Protein AF-A0A072TNP1-F1 (afdb_monomer)

Radius of gyration: 22.38 Å; Cα contacts (8 Å, |Δi|>4): 32; chains: 1; bounding box: 42×27×62 Å

Structure (mmCIF, N/CA/C/O backbone):
data_AF-A0A072TNP1-F1
#
_entry.id   AF-A0A072TNP1-F1
#
loop_
_atom_site.group_PDB
_atom_site.id
_atom_site.type_symbol
_atom_site.label_atom_id
_atom_site.label_alt_id
_atom_site.label_comp_id
_atom_site.label_asym_id
_atom_site.label_entity_id
_atom_site.la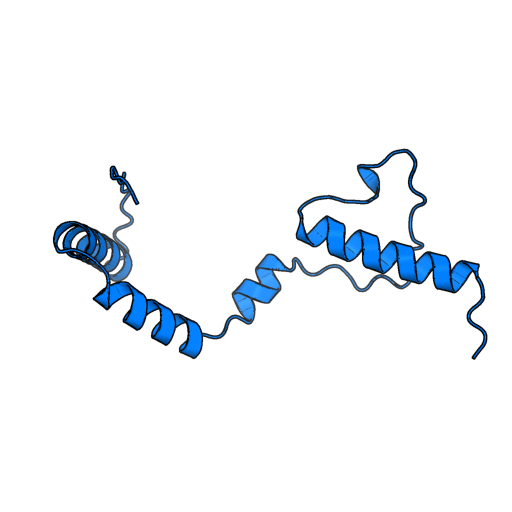bel_seq_id
_atom_site.pdbx_PDB_ins_code
_atom_site.Cartn_x
_atom_site.Cartn_y
_atom_site.Cartn_z
_atom_site.occupancy
_atom_site.B_iso_or_equiv
_atom_site.auth_seq_id
_atom_site.auth_comp_id
_atom_site.auth_asym_id
_atom_site.auth_atom_id
_atom_site.pdbx_PDB_model_num
ATOM 1 N N . LEU A 1 1 ? 7.046 -8.788 -40.266 1.00 48.38 1 LEU A N 1
ATOM 2 C CA . LEU A 1 1 ? 7.507 -7.570 -39.565 1.00 48.38 1 LEU A CA 1
ATOM 3 C C . LEU A 1 1 ? 8.938 -7.823 -39.106 1.00 48.38 1 LEU A C 1
ATOM 5 O O . LEU A 1 1 ? 9.125 -8.624 -38.203 1.00 48.38 1 LEU A O 1
ATOM 9 N N . ARG A 1 2 ? 9.943 -7.273 -39.801 1.00 58.31 2 ARG A N 1
ATOM 10 C CA . ARG A 1 2 ? 11.342 -7.298 -39.340 1.00 58.31 2 ARG A CA 1
ATOM 11 C C . ARG A 1 2 ? 11.539 -6.010 -38.551 1.00 58.31 2 ARG A C 1
ATOM 13 O O . ARG A 1 2 ? 11.591 -4.948 -39.158 1.00 58.31 2 ARG A O 1
ATOM 20 N N . ILE A 1 3 ? 11.532 -6.114 -37.230 1.00 61.94 3 ILE A N 1
ATOM 21 C CA . ILE A 1 3 ? 11.982 -5.025 -36.365 1.00 61.94 3 ILE A CA 1
ATOM 22 C C . ILE A 1 3 ? 13.494 -4.914 -36.601 1.00 61.94 3 ILE A C 1
ATOM 24 O O . ILE A 1 3 ? 14.169 -5.944 -36.661 1.00 61.94 3 ILE A O 1
ATOM 28 N N . VAL A 1 4 ? 14.002 -3.707 -36.847 1.00 76.75 4 VAL A N 1
ATOM 29 C CA . VAL A 1 4 ? 15.446 -3.480 -36.993 1.00 76.75 4 VAL A CA 1
ATOM 30 C C . VAL A 1 4 ? 16.088 -3.738 -35.629 1.00 76.75 4 VAL A C 1
ATOM 32 O O . VAL A 1 4 ? 15.496 -3.394 -34.609 1.00 76.75 4 VAL A O 1
ATOM 35 N N . ASP A 1 5 ? 17.266 -4.362 -35.578 1.00 79.25 5 ASP A N 1
ATOM 36 C CA . ASP A 1 5 ? 17.897 -4.757 -34.305 1.00 79.25 5 ASP A CA 1
ATOM 37 C C . ASP A 1 5 ? 18.034 -3.579 -33.317 1.00 79.25 5 ASP A C 1
ATOM 39 O O . ASP A 1 5 ? 17.911 -3.761 -32.104 1.00 79.25 5 ASP A O 1
ATOM 43 N N . ASP A 1 6 ? 18.207 -2.361 -33.835 1.00 80.12 6 ASP A N 1
ATOM 44 C CA . ASP A 1 6 ? 18.246 -1.127 -33.047 1.00 80.12 6 ASP A CA 1
ATOM 45 C C . ASP A 1 6 ? 16.891 -0.761 -32.421 1.00 80.12 6 ASP A C 1
ATOM 47 O O . ASP A 1 6 ? 16.848 -0.358 -31.257 1.00 80.12 6 ASP A O 1
ATOM 51 N N . ASP A 1 7 ? 15.781 -0.965 -33.134 1.00 81.00 7 ASP A N 1
ATOM 52 C CA . ASP A 1 7 ? 14.430 -0.740 -32.608 1.00 81.00 7 ASP A CA 1
ATOM 53 C C . ASP A 1 7 ? 14.101 -1.769 -31.519 1.00 81.00 7 ASP A C 1
ATOM 55 O O . ASP A 1 7 ? 13.552 -1.429 -30.472 1.00 81.00 7 ASP A O 1
ATOM 59 N N . LEU A 1 8 ? 14.497 -3.032 -31.726 1.00 84.38 8 LEU A N 1
ATOM 60 C CA . LEU A 1 8 ? 14.324 -4.090 -30.728 1.00 84.38 8 LEU A CA 1
ATOM 61 C C . LEU A 1 8 ? 15.132 -3.788 -29.461 1.00 84.38 8 LEU A C 1
ATOM 63 O O . LEU A 1 8 ? 14.632 -3.938 -28.345 1.00 84.38 8 LEU A O 1
ATOM 67 N N . LYS A 1 9 ? 16.375 -3.330 -29.628 1.00 85.69 9 LYS A N 1
ATOM 68 C CA . LYS A 1 9 ? 17.230 -2.899 -28.522 1.00 85.69 9 LYS A CA 1
ATOM 69 C C . LYS A 1 9 ? 16.628 -1.706 -27.784 1.00 85.69 9 LYS A C 1
ATOM 71 O O . LYS A 1 9 ? 16.669 -1.682 -26.556 1.00 85.69 9 LYS A O 1
ATOM 76 N N . ASN A 1 10 ? 16.058 -0.744 -28.506 1.00 85.50 10 ASN A N 1
ATOM 77 C CA . ASN A 1 10 ? 15.412 0.413 -27.900 1.00 85.50 10 ASN A CA 1
ATOM 78 C C . ASN A 1 10 ? 14.188 0.010 -27.066 1.00 85.50 10 ASN A C 1
ATOM 80 O O . ASN A 1 10 ? 14.089 0.406 -25.908 1.00 85.50 10 ASN A O 1
ATOM 84 N N . LEU A 1 11 ? 13.314 -0.843 -27.611 1.00 83.31 11 LEU A N 1
ATOM 85 C CA . LEU A 1 11 ? 12.153 -1.386 -26.893 1.00 83.31 11 LEU A CA 1
ATOM 86 C C . LEU A 1 11 ? 12.569 -2.156 -25.634 1.00 83.31 11 LEU A C 1
ATOM 88 O O . LEU A 1 11 ? 11.986 -1.971 -24.572 1.00 83.31 11 LEU A O 1
ATOM 92 N N . CYS A 1 12 ? 13.623 -2.969 -25.732 1.00 86.19 12 CYS A N 1
ATOM 93 C CA . CYS A 1 12 ? 14.168 -3.698 -24.590 1.00 86.19 12 CYS A CA 1
ATOM 94 C C . CYS A 1 12 ? 14.668 -2.752 -23.483 1.00 86.19 12 CYS A C 1
ATOM 96 O O . CYS A 1 12 ? 14.404 -2.980 -22.306 1.00 86.19 12 CYS A O 1
ATOM 98 N N . LEU A 1 13 ? 15.362 -1.668 -23.845 1.00 88.19 13 LEU A N 1
ATOM 99 C CA . LEU A 1 13 ? 15.844 -0.679 -22.876 1.00 88.19 13 LEU A CA 1
ATOM 100 C C . LEU A 1 13 ? 14.707 0.105 -22.214 1.00 88.19 13 LEU A C 1
ATOM 102 O O . LEU A 1 13 ? 14.816 0.420 -21.033 1.00 88.19 13 LEU A O 1
ATOM 106 N N . ILE A 1 14 ? 13.629 0.400 -22.944 1.00 85.69 14 ILE A N 1
ATOM 107 C CA . ILE A 1 14 ? 12.426 1.034 -22.385 1.00 85.69 14 ILE A CA 1
ATOM 108 C C . ILE A 1 14 ? 11.783 0.118 -21.338 1.00 85.69 14 ILE A C 1
ATOM 110 O O . ILE A 1 14 ? 11.508 0.566 -20.228 1.00 85.69 14 ILE A O 1
ATOM 114 N N . GLU A 1 15 ? 11.627 -1.169 -21.648 1.00 83.81 15 GLU A N 1
ATOM 115 C CA . GLU A 1 15 ? 11.063 -2.150 -20.713 1.00 83.81 15 GLU A CA 1
ATOM 116 C C . GLU A 1 15 ? 11.920 -2.288 -19.440 1.00 83.81 15 GLU A C 1
ATOM 118 O O . GLU A 1 15 ? 11.404 -2.311 -18.324 1.00 83.81 15 GLU A O 1
ATOM 123 N N . ILE A 1 16 ? 13.251 -2.311 -19.581 1.00 87.50 16 ILE A N 1
ATOM 124 C CA . ILE A 1 16 ? 14.163 -2.355 -18.427 1.00 87.50 16 ILE A CA 1
ATOM 125 C C . ILE A 1 16 ? 14.061 -1.070 -17.592 1.00 87.50 16 ILE A C 1
ATOM 127 O O . ILE A 1 16 ? 14.061 -1.140 -16.363 1.00 87.50 16 ILE A O 1
ATOM 131 N N . GLU A 1 17 ? 13.979 0.099 -18.231 1.00 86.00 17 GLU A N 1
ATOM 132 C CA . GLU A 1 17 ? 13.785 1.373 -17.532 1.00 86.00 17 GLU A CA 1
ATOM 133 C C . GLU A 1 17 ? 12.474 1.373 -16.736 1.00 86.00 17 GLU A C 1
ATOM 135 O O . GLU A 1 17 ? 12.478 1.790 -15.579 1.00 86.00 17 GLU A O 1
ATOM 140 N N . MET A 1 18 ? 11.386 0.839 -17.304 1.00 80.56 18 MET A N 1
ATOM 141 C CA . MET A 1 18 ? 10.107 0.681 -16.605 1.00 80.56 18 MET A CA 1
ATOM 142 C C . MET A 1 18 ? 10.263 -0.169 -15.341 1.00 80.56 18 MET A C 1
ATOM 144 O O . MET A 1 18 ? 9.917 0.285 -14.251 1.00 80.56 18 MET A O 1
ATOM 148 N N . MET A 1 19 ? 10.857 -1.360 -15.455 1.00 83.88 19 MET A N 1
ATOM 149 C CA . MET A 1 19 ? 11.080 -2.245 -14.304 1.00 83.88 19 MET A CA 1
ATOM 150 C C . MET A 1 19 ? 11.969 -1.606 -13.229 1.00 83.88 19 MET A C 1
ATOM 152 O O . MET A 1 19 ? 11.758 -1.805 -12.032 1.00 83.88 19 MET A O 1
ATOM 156 N N . LEU A 1 20 ? 12.986 -0.838 -13.625 1.00 85.94 20 LEU A N 1
ATOM 157 C CA . LEU A 1 20 ? 13.864 -0.158 -12.673 1.00 85.94 20 LEU A CA 1
ATOM 158 C C . LEU A 1 20 ? 13.132 0.951 -11.921 1.00 85.94 20 LEU A C 1
ATOM 160 O O . LEU A 1 20 ? 13.293 1.055 -10.703 1.00 85.94 20 LEU A O 1
ATOM 164 N N . GLN A 1 21 ? 12.306 1.732 -12.613 1.00 80.00 21 GLN A N 1
ATOM 165 C CA . GLN A 1 21 ? 11.542 2.813 -11.996 1.00 80.00 21 GLN A CA 1
ATOM 166 C C . GLN A 1 21 ? 10.485 2.298 -11.022 1.00 80.00 21 GLN A C 1
ATOM 168 O O . GLN A 1 21 ? 10.285 2.917 -9.977 1.00 80.00 21 GLN A O 1
ATOM 173 N N . GLU A 1 22 ? 9.888 1.130 -11.284 1.00 76.00 22 GLU A N 1
ATOM 174 C CA . GLU A 1 22 ? 9.037 0.431 -10.305 1.00 76.00 22 GLU A CA 1
ATOM 175 C C . GLU A 1 22 ? 9.771 0.139 -8.989 1.00 76.00 22 GLU A C 1
ATOM 177 O O . GLU A 1 22 ? 9.157 0.077 -7.928 1.00 76.00 22 GLU A O 1
ATOM 182 N N . ASN A 1 23 ? 11.095 0.012 -9.045 1.00 81.31 23 ASN A N 1
ATOM 183 C CA . ASN A 1 23 ? 11.960 -0.222 -7.894 1.00 81.31 23 ASN A CA 1
ATOM 184 C C . ASN A 1 23 ? 12.675 1.058 -7.416 1.00 81.31 23 ASN A C 1
ATOM 186 O O . ASN A 1 23 ? 13.647 0.979 -6.663 1.00 81.31 23 ASN A O 1
ATOM 190 N N . GLY A 1 24 ? 12.232 2.241 -7.860 1.00 79.75 24 GLY A N 1
ATOM 191 C CA . GLY A 1 24 ? 12.815 3.531 -7.475 1.00 79.75 24 GLY A CA 1
ATOM 192 C C . GLY A 1 24 ? 14.217 3.784 -8.037 1.00 79.75 24 GLY A C 1
ATOM 193 O O . GLY A 1 24 ? 14.970 4.581 -7.478 1.00 79.75 24 GLY A O 1
ATOM 194 N N . ARG A 1 25 ? 14.591 3.092 -9.115 1.00 85.25 25 ARG A N 1
ATOM 195 C CA . ARG A 1 25 ? 15.888 3.216 -9.791 1.00 85.25 25 ARG A CA 1
ATOM 196 C C . ARG A 1 25 ? 15.709 3.625 -11.247 1.00 85.25 25 ARG A C 1
ATOM 198 O O . ARG A 1 25 ? 14.611 3.601 -11.782 1.00 85.25 25 ARG A O 1
ATOM 205 N N . SER A 1 26 ? 16.801 3.971 -11.912 1.00 85.44 26 SER A N 1
ATOM 206 C CA . SER A 1 26 ? 16.807 4.244 -13.353 1.00 85.44 26 SER A CA 1
ATOM 207 C C . SER A 1 26 ? 18.045 3.639 -14.010 1.00 85.44 26 SER A C 1
ATOM 209 O O . SER A 1 26 ? 19.071 3.430 -13.357 1.00 85.44 26 SER A O 1
ATOM 211 N N . LEU A 1 27 ? 18.007 3.398 -15.323 1.00 86.62 27 LEU A N 1
ATOM 212 C CA . LEU A 1 27 ? 19.195 3.069 -16.116 1.00 86.62 27 LEU A CA 1
ATOM 213 C C . LEU A 1 27 ? 20.284 4.138 -15.976 1.00 86.62 27 LEU A C 1
ATOM 215 O O . LEU A 1 27 ? 21.464 3.823 -16.132 1.00 86.62 27 LEU A O 1
ATOM 219 N N . THR A 1 28 ? 19.935 5.382 -15.621 1.00 84.81 28 THR A N 1
ATOM 220 C CA . THR A 1 28 ? 20.928 6.427 -15.326 1.00 84.81 28 THR A CA 1
ATOM 221 C C . THR A 1 28 ? 21.828 6.095 -14.140 1.00 84.81 28 THR A C 1
ATOM 223 O O . THR A 1 28 ? 22.954 6.592 -14.086 1.00 84.81 28 THR A O 1
ATOM 226 N N . ASP A 1 29 ? 21.379 5.232 -13.227 1.00 86.62 29 ASP A N 1
ATOM 227 C CA . ASP A 1 29 ? 22.162 4.790 -12.070 1.00 86.62 29 ASP A CA 1
ATOM 228 C C . ASP A 1 29 ? 23.270 3.799 -12.461 1.00 86.62 29 ASP A C 1
ATOM 230 O O . ASP A 1 29 ? 24.169 3.511 -11.668 1.00 86.62 29 ASP A O 1
ATOM 234 N N . PHE A 1 30 ? 23.232 3.270 -13.687 1.00 87.62 30 PHE A N 1
ATOM 235 C CA . PHE A 1 30 ? 24.174 2.281 -14.193 1.00 87.62 30 PHE A CA 1
ATOM 236 C C . PHE A 1 30 ? 25.025 2.886 -15.312 1.00 87.62 30 PHE A C 1
ATOM 238 O O . PHE A 1 30 ? 24.652 2.887 -16.481 1.00 87.62 30 PHE A O 1
ATOM 245 N N . LYS A 1 31 ? 26.226 3.368 -14.966 1.00 83.94 31 LYS A N 1
ATOM 246 C CA . LYS A 1 31 ? 27.124 4.089 -15.895 1.00 83.94 31 LYS A CA 1
ATOM 247 C C . LYS A 1 31 ? 27.480 3.328 -17.184 1.00 83.94 31 LYS A C 1
ATOM 249 O O . LYS A 1 31 ? 27.848 3.963 -18.166 1.00 83.94 31 LYS A O 1
ATOM 254 N N . SER A 1 32 ? 27.420 1.997 -17.175 1.00 85.25 32 SER A N 1
ATOM 255 C CA . SER A 1 32 ? 27.746 1.135 -18.319 1.00 85.25 32 SER A CA 1
ATOM 256 C C . SER A 1 32 ? 26.561 0.841 -19.245 1.00 85.25 32 SER A C 1
ATOM 258 O O . SER A 1 32 ? 26.760 0.209 -20.280 1.00 85.25 32 SER A O 1
ATOM 260 N N . MET A 1 33 ? 25.340 1.243 -18.880 1.00 84.50 33 MET A N 1
ATOM 261 C CA . MET A 1 33 ? 24.137 0.907 -19.639 1.00 84.50 33 MET A CA 1
ATOM 262 C C . MET A 1 33 ? 23.828 1.969 -20.707 1.00 84.50 33 MET A C 1
ATOM 264 O O . MET A 1 33 ? 23.889 3.169 -20.421 1.00 84.50 33 MET A O 1
ATOM 268 N N . PRO A 1 34 ? 23.486 1.560 -21.943 1.00 82.25 34 PRO A N 1
ATOM 269 C CA . PRO A 1 34 ? 23.019 2.483 -22.969 1.00 82.25 34 PRO A CA 1
ATOM 270 C C . PRO A 1 34 ? 21.637 3.038 -22.603 1.00 82.25 34 PRO A C 1
ATOM 272 O O . PRO A 1 34 ? 20.821 2.349 -21.995 1.00 82.25 34 PRO A O 1
ATOM 275 N N . ARG A 1 35 ? 21.373 4.291 -22.984 1.00 79.56 35 ARG A N 1
ATOM 276 C CA . ARG A 1 35 ? 20.090 4.951 -22.717 1.00 79.56 35 ARG A CA 1
ATOM 277 C C . ARG A 1 35 ? 19.092 4.673 -23.844 1.00 79.56 35 ARG A C 1
ATOM 279 O O . ARG A 1 35 ? 19.505 4.716 -25.006 1.00 79.56 35 ARG A O 1
ATOM 286 N N . PRO A 1 36 ? 17.811 4.431 -23.528 1.00 76.81 36 PRO A N 1
ATOM 287 C CA . PRO A 1 36 ? 16.770 4.354 -24.542 1.00 76.81 36 PRO A CA 1
ATOM 288 C C . PRO A 1 36 ? 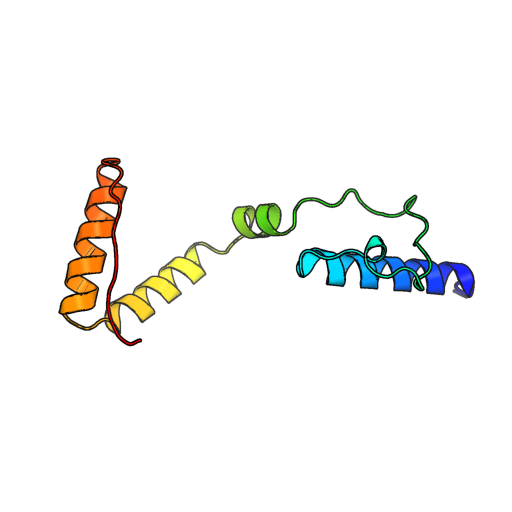16.544 5.722 -25.199 1.00 76.81 36 PRO A C 1
ATOM 290 O O . PRO A 1 36 ? 16.691 6.771 -24.565 1.00 76.81 36 PRO A O 1
ATOM 293 N N . ASN A 1 37 ? 16.159 5.712 -26.472 1.00 75.62 37 ASN A N 1
ATOM 294 C CA . ASN A 1 37 ? 15.576 6.862 -27.145 1.00 75.62 37 ASN A CA 1
ATOM 295 C C . ASN A 1 37 ? 14.156 7.070 -26.602 1.00 75.62 37 ASN A C 1
ATOM 297 O O . ASN A 1 37 ? 13.269 6.244 -26.813 1.00 75.62 37 ASN A O 1
ATOM 301 N N . THR A 1 38 ? 13.957 8.175 -25.887 1.00 65.56 38 THR A N 1
ATOM 302 C CA . THR A 1 38 ? 12.730 8.466 -25.140 1.00 65.56 38 THR A CA 1
ATOM 303 C C . THR A 1 38 ? 11.615 9.079 -25.983 1.00 65.56 38 THR A C 1
ATOM 305 O O . THR A 1 38 ? 10.592 9.458 -25.425 1.00 65.56 38 THR A O 1
ATOM 308 N N . ALA A 1 39 ? 11.790 9.208 -27.302 1.00 64.69 39 ALA A N 1
ATOM 309 C CA . ALA A 1 39 ? 10.764 9.759 -28.192 1.00 64.69 39 ALA A CA 1
ATOM 310 C C . ALA A 1 39 ? 9.453 8.947 -28.165 1.00 64.69 39 ALA A C 1
ATOM 312 O O . ALA A 1 39 ? 8.381 9.532 -28.291 1.00 64.69 39 ALA A O 1
ATOM 313 N N . ASP A 1 40 ? 9.551 7.636 -27.922 1.00 57.69 40 ASP A N 1
ATOM 314 C CA . ASP A 1 40 ? 8.411 6.715 -27.807 1.00 57.69 40 ASP A CA 1
ATOM 315 C C . ASP A 1 40 ? 8.020 6.413 -26.349 1.00 57.69 40 ASP A C 1
ATOM 317 O O . ASP A 1 40 ? 7.111 5.623 -26.095 1.00 57.69 40 ASP A O 1
ATOM 321 N N . MET A 1 41 ? 8.697 7.020 -25.366 1.00 60.53 41 MET A N 1
ATOM 322 C CA . MET A 1 41 ? 8.346 6.837 -23.958 1.00 60.53 41 MET A CA 1
ATOM 323 C C . MET A 1 41 ? 7.088 7.635 -23.647 1.00 60.53 41 MET A C 1
ATOM 325 O O . MET A 1 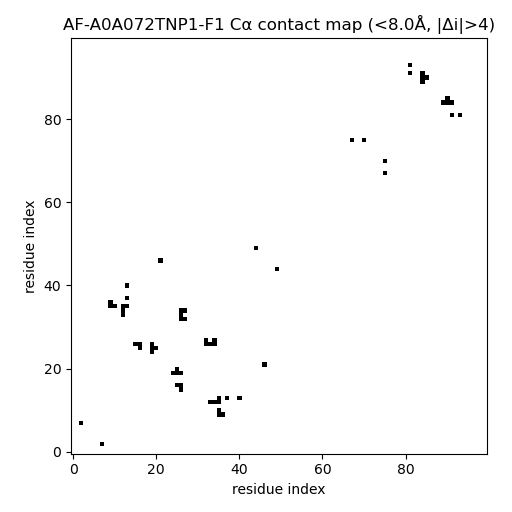41 ? 7.120 8.863 -23.548 1.00 60.53 41 MET A O 1
ATOM 329 N N . SER A 1 42 ? 5.973 6.930 -23.456 1.00 58.53 42 SER A N 1
ATOM 330 C CA . SER A 1 42 ? 4.788 7.506 -22.830 1.00 58.53 42 SER A CA 1
ATOM 331 C C . SER A 1 42 ? 5.210 8.150 -21.512 1.00 58.53 42 SER A C 1
ATOM 333 O O . SER A 1 42 ? 5.843 7.491 -20.688 1.00 58.53 42 SER A O 1
ATOM 335 N N . THR A 1 43 ? 4.891 9.432 -21.330 1.00 57.28 43 THR A N 1
ATOM 336 C CA . THR A 1 43 ? 5.163 10.190 -20.104 1.00 57.28 43 THR A CA 1
ATOM 337 C C . THR A 1 43 ? 4.844 9.342 -18.880 1.00 57.28 43 THR A C 1
ATOM 339 O O . THR A 1 43 ? 3.683 8.998 -18.650 1.00 57.28 43 THR A O 1
ATOM 342 N N . PHE A 1 44 ? 5.887 8.987 -18.129 1.00 59.31 44 PHE A N 1
ATOM 343 C CA . PHE A 1 44 ? 5.784 8.179 -16.926 1.00 59.31 44 PHE A CA 1
ATOM 344 C C . PHE A 1 44 ? 4.836 8.850 -1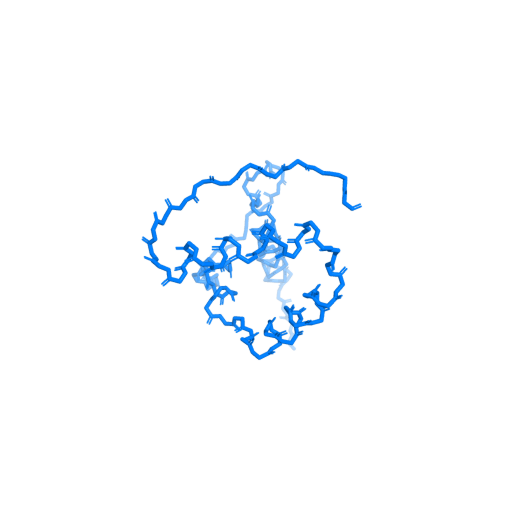5.940 1.00 59.31 44 PHE A C 1
ATOM 346 O O . PHE A 1 44 ? 5.158 9.866 -15.325 1.00 59.31 44 PHE A O 1
ATOM 353 N N . THR A 1 45 ? 3.638 8.290 -15.810 1.00 61.78 45 THR A N 1
ATOM 354 C CA . THR A 1 45 ? 2.759 8.619 -14.693 1.00 61.78 45 THR A CA 1
ATOM 355 C C . THR A 1 45 ? 3.306 7.851 -13.501 1.00 61.78 45 THR A C 1
ATOM 357 O O . THR A 1 45 ? 3.603 6.667 -13.635 1.00 61.78 45 THR A O 1
ATOM 360 N N . ASN A 1 46 ? 3.501 8.519 -12.363 1.00 71.00 46 ASN A N 1
ATOM 361 C CA . ASN A 1 46 ? 3.979 7.873 -11.143 1.00 71.00 46 ASN A CA 1
ATOM 362 C C . ASN A 1 46 ? 3.096 6.649 -10.858 1.00 71.00 46 ASN A C 1
ATOM 364 O O . ASN A 1 46 ? 1.928 6.810 -10.508 1.00 71.00 46 ASN A O 1
ATOM 368 N N . LYS A 1 47 ? 3.644 5.444 -11.050 1.00 70.88 47 LYS A N 1
ATOM 369 C CA . LYS A 1 47 ? 2.880 4.201 -10.949 1.00 70.88 47 LYS A CA 1
ATOM 370 C C . LYS A 1 47 ? 2.264 4.041 -9.564 1.00 70.88 47 LYS A C 1
ATOM 372 O O . LYS A 1 4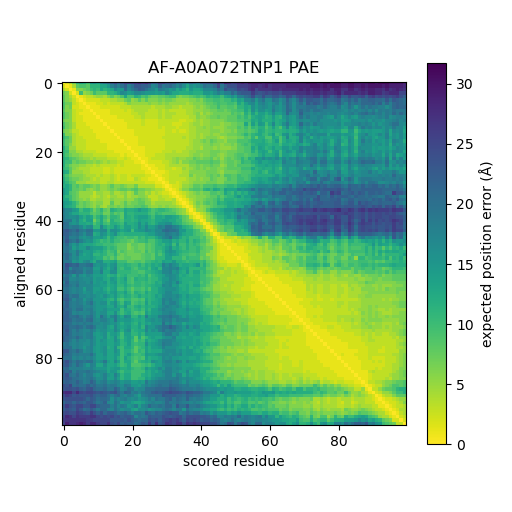7 ? 1.124 3.625 -9.484 1.00 70.88 47 LYS A O 1
ATOM 377 N N . LEU A 1 48 ? 2.939 4.498 -8.505 1.00 73.31 48 LEU A N 1
ATOM 378 C CA . LEU A 1 48 ? 2.365 4.508 -7.156 1.00 73.31 48 LEU A CA 1
ATOM 379 C C . LEU A 1 48 ? 1.077 5.334 -7.106 1.00 73.31 48 LEU A C 1
ATOM 381 O O . LEU A 1 48 ? 0.107 4.901 -6.509 1.00 73.31 48 LEU A O 1
ATOM 385 N N . ILE A 1 49 ? 1.035 6.488 -7.779 1.00 77.75 49 ILE A N 1
ATOM 386 C CA . ILE A 1 49 ? -0.187 7.302 -7.875 1.00 77.75 49 ILE A CA 1
ATOM 387 C C . ILE A 1 49 ? -1.247 6.584 -8.718 1.00 77.75 49 ILE A C 1
ATOM 389 O O . ILE A 1 49 ? -2.420 6.620 -8.374 1.00 77.75 49 ILE A O 1
ATOM 393 N N . VAL A 1 50 ? -0.863 5.931 -9.817 1.00 78.69 50 VAL A N 1
ATOM 394 C CA . VAL A 1 50 ? -1.805 5.168 -10.656 1.00 78.69 50 VAL A CA 1
ATOM 395 C C . VAL A 1 50 ? -2.407 3.997 -9.883 1.00 78.69 50 VAL A C 1
ATOM 397 O O . VAL A 1 50 ? -3.614 3.788 -9.959 1.00 78.69 50 VAL A O 1
ATOM 400 N N . ASP A 1 51 ? -1.589 3.268 -9.134 1.00 79.19 51 ASP A N 1
ATOM 401 C CA . ASP A 1 51 ? -1.998 2.131 -8.319 1.00 79.19 51 ASP A CA 1
ATOM 402 C C . ASP A 1 51 ? -2.880 2.607 -7.149 1.00 79.19 51 ASP A C 1
ATOM 404 O O . ASP A 1 51 ? -3.959 2.059 -6.935 1.00 79.19 51 ASP A O 1
ATOM 408 N N . GLU A 1 52 ? -2.512 3.703 -6.474 1.00 81.19 52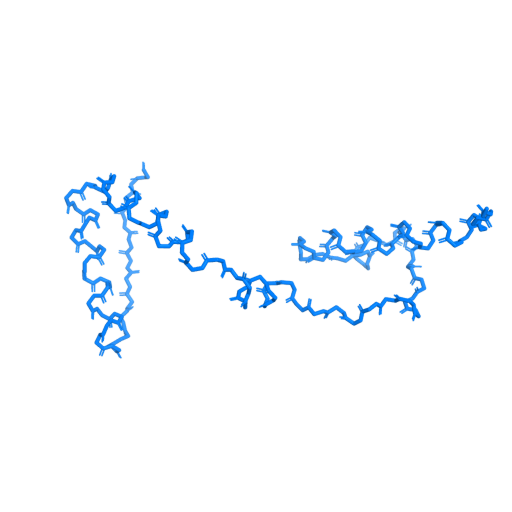 GLU A N 1
ATOM 409 C CA . GLU A 1 52 ? -3.320 4.355 -5.426 1.00 81.19 52 GLU A CA 1
ATOM 410 C C . GLU A 1 52 ? -4.668 4.880 -5.961 1.00 81.19 52 GLU A C 1
ATOM 412 O O . GLU A 1 52 ? -5.664 4.926 -5.243 1.00 81.19 52 GLU A O 1
ATOM 417 N N . LEU A 1 53 ? -4.740 5.283 -7.232 1.00 82.69 53 LEU A N 1
ATOM 418 C CA . LEU A 1 53 ? -5.992 5.730 -7.851 1.00 82.69 53 LEU A CA 1
ATOM 419 C C . LEU A 1 53 ? -6.857 4.570 -8.360 1.00 82.69 53 LEU A C 1
ATOM 421 O O . LEU A 1 53 ? -8.072 4.735 -8.471 1.00 82.69 53 LEU A O 1
ATOM 425 N N . ASN A 1 54 ? -6.255 3.419 -8.675 1.00 85.81 54 ASN A N 1
ATOM 426 C CA . ASN A 1 54 ? -6.932 2.284 -9.309 1.00 85.81 54 ASN A CA 1
ATOM 427 C C . ASN A 1 54 ? -7.062 1.041 -8.417 1.00 85.81 54 ASN A C 1
ATOM 429 O O . ASN A 1 54 ? -7.496 -0.002 -8.911 1.00 85.81 54 ASN A O 1
ATOM 433 N N . TYR A 1 55 ? -6.703 1.101 -7.131 1.00 86.38 55 TYR A N 1
ATOM 434 C CA . TYR A 1 55 ? -6.843 -0.070 -6.265 1.00 86.38 55 TYR A CA 1
ATOM 435 C C . TYR A 1 55 ? -8.311 -0.487 -6.108 1.00 86.38 55 TYR A C 1
ATOM 437 O O . TYR A 1 55 ? -9.242 0.327 -6.078 1.00 86.38 55 TYR A O 1
ATOM 445 N N . ASN A 1 56 ? -8.516 -1.795 -5.978 1.00 90.62 56 ASN A N 1
ATOM 446 C CA . ASN A 1 56 ? -9.836 -2.369 -5.791 1.00 90.62 56 ASN A CA 1
ATOM 447 C C . ASN A 1 56 ? -10.278 -2.230 -4.328 1.00 90.62 56 ASN A C 1
ATOM 449 O O . ASN A 1 56 ? -9.791 -2.935 -3.443 1.00 90.62 56 ASN A O 1
ATOM 453 N N . LYS A 1 57 ? -11.226 -1.324 -4.081 1.00 91.25 57 LYS A N 1
ATOM 454 C CA . LYS A 1 57 ? -11.780 -1.069 -2.745 1.00 91.25 57 LYS A CA 1
ATOM 455 C C . LYS A 1 57 ? -12.510 -2.278 -2.162 1.00 91.25 57 LYS A C 1
ATOM 457 O O . LYS A 1 57 ? -12.367 -2.527 -0.971 1.00 91.25 57 LYS A O 1
ATOM 462 N N . ASP A 1 58 ? -13.220 -3.044 -2.988 1.00 93.62 58 ASP A N 1
ATOM 463 C CA . ASP A 1 58 ? -13.991 -4.208 -2.533 1.00 93.62 58 ASP A CA 1
ATOM 464 C C . ASP A 1 58 ? -13.057 -5.342 -2.081 1.00 93.62 58 ASP A C 1
ATOM 466 O O . ASP A 1 58 ? -13.276 -6.003 -1.065 1.00 93.62 58 ASP A O 1
ATOM 470 N N . GLU A 1 59 ? -11.971 -5.556 -2.828 1.00 93.25 59 GLU A N 1
ATOM 471 C CA . GLU A 1 59 ? -10.935 -6.526 -2.466 1.00 93.25 59 GLU A CA 1
ATOM 472 C C . GLU A 1 59 ? -10.186 -6.103 -1.199 1.00 93.25 59 GLU A C 1
ATOM 474 O O . GLU A 1 59 ? -9.924 -6.933 -0.321 1.00 93.25 59 GLU A O 1
ATOM 479 N N . LEU A 1 60 ? -9.890 -4.807 -1.070 1.00 90.69 60 LEU A N 1
ATOM 480 C CA . LEU A 1 60 ? -9.253 -4.259 0.120 1.00 90.69 60 LEU A CA 1
ATOM 481 C C . LEU A 1 60 ? -10.147 -4.409 1.358 1.00 90.69 60 LEU A C 1
ATOM 483 O O . LEU A 1 60 ? -9.665 -4.846 2.401 1.00 90.69 60 LEU A O 1
ATOM 487 N N . GLU A 1 61 ? -11.443 -4.109 1.243 1.00 92.62 61 GLU A N 1
ATOM 488 C CA . GLU A 1 61 ? -12.412 -4.270 2.332 1.00 92.62 61 GLU A CA 1
ATOM 489 C C . GLU A 1 61 ? -12.506 -5.730 2.784 1.00 92.62 61 GLU A C 1
ATOM 491 O O . GLU A 1 61 ? -12.463 -6.015 3.984 1.00 92.62 61 GLU A O 1
ATOM 496 N N . LYS A 1 62 ? -12.556 -6.669 1.833 1.00 94.12 62 LYS A N 1
ATOM 497 C CA . LYS A 1 62 ? -12.567 -8.101 2.140 1.00 94.12 62 LYS A CA 1
ATOM 498 C C . LYS A 1 62 ? -11.300 -8.531 2.879 1.00 94.12 62 LYS A C 1
ATOM 500 O O . LYS A 1 62 ? -11.386 -9.175 3.921 1.00 94.12 62 LYS A O 1
ATOM 505 N N . THR A 1 63 ? -10.136 -8.140 2.367 1.00 93.19 63 THR A N 1
ATOM 506 C CA . THR A 1 63 ? -8.847 -8.478 2.986 1.00 93.19 63 THR A CA 1
ATOM 507 C C . THR A 1 63 ? -8.747 -7.884 4.393 1.00 93.19 63 THR A C 1
ATOM 509 O O . THR A 1 63 ? -8.293 -8.546 5.325 1.00 93.19 63 THR A O 1
ATOM 512 N N . HIS A 1 64 ? -9.221 -6.652 4.578 1.00 91.62 64 HIS A N 1
ATOM 513 C CA . HIS A 1 64 ? -9.291 -6.001 5.881 1.00 91.62 64 HIS A CA 1
ATOM 514 C C . HIS A 1 64 ? -10.210 -6.754 6.855 1.00 91.62 64 HIS A C 1
ATOM 516 O O . HIS A 1 64 ? -9.819 -6.991 7.997 1.00 91.62 64 HIS A O 1
ATOM 522 N N . ALA A 1 65 ? -11.395 -7.186 6.416 1.00 93.00 65 ALA A N 1
ATOM 523 C CA . ALA A 1 65 ? -12.303 -7.979 7.242 1.00 93.00 65 ALA A CA 1
ATOM 524 C C . ALA A 1 65 ? -11.673 -9.315 7.675 1.00 93.00 65 ALA A C 1
ATOM 526 O O . ALA A 1 65 ? -11.757 -9.674 8.852 1.00 93.00 65 ALA A O 1
ATOM 527 N N . ASP A 1 66 ? -10.993 -10.010 6.759 1.00 94.75 66 ASP A N 1
ATOM 528 C CA . ASP A 1 66 ? -10.296 -11.26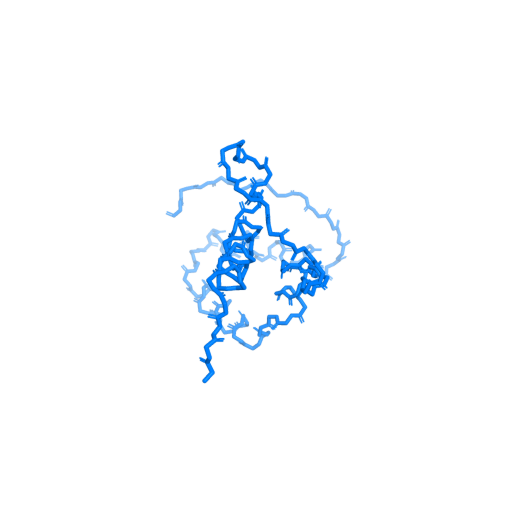5 7.052 1.00 94.75 66 ASP A CA 1
ATOM 529 C C . ASP A 1 66 ? -9.173 -11.051 8.085 1.00 94.75 66 ASP A C 1
ATOM 531 O O . ASP A 1 66 ? -9.092 -11.774 9.081 1.00 94.75 66 ASP A O 1
ATOM 535 N N . MET A 1 67 ? -8.348 -10.012 7.908 1.00 92.12 67 MET A N 1
ATOM 536 C CA . MET A 1 67 ? -7.266 -9.669 8.841 1.00 92.12 67 MET A CA 1
ATOM 537 C C . MET A 1 67 ? -7.784 -9.231 10.215 1.00 92.12 67 MET A C 1
ATOM 539 O O . MET A 1 67 ? -7.208 -9.603 11.237 1.00 92.12 67 MET A O 1
ATOM 543 N N . LEU A 1 68 ? -8.895 -8.491 10.271 1.00 91.62 68 LEU A N 1
ATOM 544 C CA . LEU A 1 68 ? -9.501 -8.054 11.530 1.00 91.62 68 LEU A CA 1
ATOM 545 C C . LEU A 1 68 ? -9.888 -9.223 12.433 1.00 91.62 68 LEU A C 1
ATOM 547 O O . LEU A 1 68 ? -9.766 -9.130 13.657 1.00 91.62 68 LEU A O 1
ATOM 551 N N . VAL A 1 69 ? -10.377 -10.320 11.854 1.00 92.44 69 VAL A N 1
ATOM 552 C CA . VAL A 1 69 ? -10.755 -11.522 12.611 1.00 92.44 69 VAL A CA 1
ATOM 553 C C . VAL A 1 69 ? -9.527 -12.228 13.194 1.00 92.44 69 VAL A C 1
ATOM 555 O O . VAL A 1 69 ? -9.645 -12.874 14.231 1.00 92.44 69 VAL A O 1
ATOM 558 N N . MET A 1 70 ? -8.351 -12.068 12.583 1.00 92.50 70 MET A N 1
ATOM 559 C CA . MET A 1 70 ? -7.100 -12.681 13.046 1.00 92.50 70 MET A CA 1
ATOM 560 C C . MET A 1 70 ? -6.421 -11.919 14.193 1.00 92.50 70 MET A C 1
ATOM 562 O O . MET A 1 70 ? -5.496 -12.452 14.804 1.00 92.50 70 MET A O 1
ATOM 566 N N . LEU A 1 71 ? -6.855 -10.691 14.498 1.00 90.94 71 LEU A N 1
ATOM 567 C CA . LEU A 1 71 ? -6.257 -9.886 15.564 1.00 90.94 71 LEU A CA 1
ATOM 568 C C . LEU A 1 71 ? -6.531 -10.480 16.947 1.00 90.94 71 LEU A C 1
ATOM 570 O O . LEU A 1 71 ? -7.666 -10.837 17.270 1.00 90.94 71 LEU A O 1
ATOM 574 N N . ASN A 1 72 ? -5.502 -10.484 17.795 1.00 91.38 72 ASN A N 1
ATOM 575 C CA . ASN A 1 72 ? -5.681 -10.736 19.222 1.00 91.38 72 ASN A CA 1
ATOM 576 C C . ASN A 1 72 ? -6.335 -9.529 19.927 1.00 91.38 72 ASN A C 1
ATOM 578 O O . ASN A 1 72 ? -6.460 -8.441 19.357 1.00 91.38 72 ASN A O 1
ATOM 582 N N . ASP A 1 73 ? -6.754 -9.716 21.179 1.00 90.31 73 ASP A N 1
ATOM 583 C CA . ASP A 1 73 ? -7.502 -8.698 21.927 1.00 90.31 73 ASP A CA 1
ATOM 584 C C . ASP A 1 73 ? -6.728 -7.376 22.091 1.00 90.31 73 ASP A C 1
ATOM 586 O O . ASP A 1 73 ? -7.315 -6.294 21.990 1.00 90.31 73 ASP A O 1
ATOM 590 N N . GLU A 1 74 ? -5.406 -7.437 22.286 1.00 89.88 74 GLU A N 1
ATOM 591 C CA . GLU A 1 74 ? -4.557 -6.248 22.422 1.00 89.88 74 GLU A CA 1
ATOM 592 C C . GLU A 1 74 ? -4.455 -5.478 21.100 1.00 89.88 74 GLU A C 1
ATOM 594 O O . GLU A 1 74 ? -4.687 -4.266 21.060 1.00 89.88 74 GLU A O 1
ATOM 599 N N . GLN A 1 75 ? -4.180 -6.181 20.000 1.00 89.69 75 GLN A N 1
ATOM 600 C CA . GLN A 1 75 ? -4.107 -5.598 18.661 1.00 89.69 75 GLN A CA 1
ATOM 601 C C . GLN A 1 75 ? -5.455 -5.005 18.237 1.00 89.69 75 GLN A C 1
ATOM 603 O O . GLN A 1 75 ? -5.497 -3.900 17.698 1.00 89.69 75 GLN A O 1
ATOM 608 N N . ARG A 1 76 ? -6.567 -5.691 18.529 1.00 91.94 76 ARG A N 1
ATOM 609 C CA . ARG A 1 76 ? -7.926 -5.210 18.246 1.00 91.94 76 ARG A CA 1
ATOM 610 C C . ARG A 1 76 ? -8.258 -3.942 19.034 1.00 91.94 76 ARG A C 1
ATOM 612 O O . ARG A 1 76 ? -8.865 -3.025 18.481 1.00 91.94 76 ARG A O 1
ATOM 619 N N . CYS A 1 77 ? -7.836 -3.861 20.296 1.00 90.62 77 CYS A N 1
ATOM 620 C CA . CYS A 1 77 ? -7.996 -2.663 21.121 1.00 90.62 77 CYS A CA 1
ATOM 621 C C . CYS A 1 77 ? -7.234 -1.462 20.537 1.00 90.62 77 CYS A C 1
ATOM 623 O O . CYS A 1 77 ? -7.798 -0.374 20.401 1.00 90.62 77 CYS A O 1
ATOM 625 N N . VAL A 1 78 ? -5.970 -1.655 20.145 1.00 90.50 78 VAL A N 1
ATOM 626 C CA . VAL A 1 78 ? -5.152 -0.598 19.526 1.00 90.50 78 VAL A CA 1
ATOM 627 C C . VAL A 1 78 ? -5.730 -0.176 18.175 1.00 90.50 78 VAL A C 1
ATOM 629 O O . VAL A 1 78 ? -5.889 1.018 17.931 1.00 90.50 78 VAL A O 1
ATOM 632 N N . HIS A 1 79 ? -6.115 -1.139 17.336 1.00 91.12 79 HIS A N 1
ATOM 633 C CA . HIS A 1 79 ? -6.768 -0.882 16.055 1.00 91.12 79 HIS A CA 1
ATOM 634 C C . HIS A 1 79 ? -8.020 -0.008 16.220 1.00 91.12 79 HIS A C 1
ATOM 636 O O . HIS A 1 79 ? -8.171 0.989 15.519 1.00 91.12 79 HIS A O 1
ATOM 642 N N . GLY A 1 80 ? -8.897 -0.331 17.179 1.00 91.88 80 GLY A N 1
ATOM 643 C CA . GLY A 1 80 ? -10.109 0.451 17.445 1.00 91.88 80 GLY A CA 1
ATOM 644 C C . GLY A 1 80 ? -9.820 1.920 17.770 1.00 91.88 80 GLY A C 1
ATOM 645 O O . GLY A 1 80 ? -10.451 2.803 17.197 1.00 91.88 80 GLY A O 1
ATOM 646 N N . LYS A 1 81 ? -8.816 2.187 18.615 1.00 91.00 81 LYS A N 1
ATOM 647 C CA . LYS A 1 81 ? -8.404 3.559 18.965 1.00 91.00 81 LYS A CA 1
ATOM 648 C C . LYS A 1 81 ? -7.878 4.345 17.765 1.00 91.00 81 LYS A C 1
ATOM 650 O O . LYS A 1 81 ? -8.162 5.532 17.634 1.00 91.00 81 LYS A O 1
ATOM 655 N N . ILE A 1 82 ? -7.110 3.692 16.893 1.00 91.31 82 ILE A N 1
ATOM 656 C CA . ILE A 1 82 ? -6.600 4.316 15.667 1.00 91.31 82 ILE A CA 1
ATOM 657 C C . ILE A 1 82 ? -7.770 4.663 14.744 1.00 91.31 82 ILE A C 1
ATOM 659 O O . ILE A 1 82 ? -7.865 5.797 14.283 1.00 91.31 82 ILE A O 1
ATOM 663 N N . MET A 1 83 ? -8.695 3.724 14.529 1.00 92.31 83 MET A N 1
ATOM 664 C CA . MET A 1 83 ? -9.864 3.955 13.678 1.00 92.31 83 MET A CA 1
ATOM 665 C C . MET A 1 83 ? -10.773 5.065 14.208 1.00 92.31 83 MET A C 1
ATOM 667 O O . MET A 1 83 ? -11.289 5.851 13.420 1.00 92.31 83 MET A O 1
ATOM 671 N N . GLU A 1 84 ? -10.944 5.169 15.527 1.00 93.81 84 GLU A N 1
ATOM 672 C CA . GLU A 1 84 ? -11.697 6.259 16.156 1.00 93.81 84 GLU A CA 1
ATOM 673 C C . GLU A 1 84 ? -11.030 7.623 15.935 1.00 93.81 84 GLU A C 1
ATOM 675 O O . GLU A 1 84 ? -11.711 8.588 15.586 1.00 93.81 84 GLU A O 1
ATOM 680 N N . SER A 1 85 ? -9.702 7.701 16.065 1.00 93.38 85 SER A N 1
ATOM 681 C CA . SER A 1 85 ? -8.946 8.927 15.780 1.00 93.38 8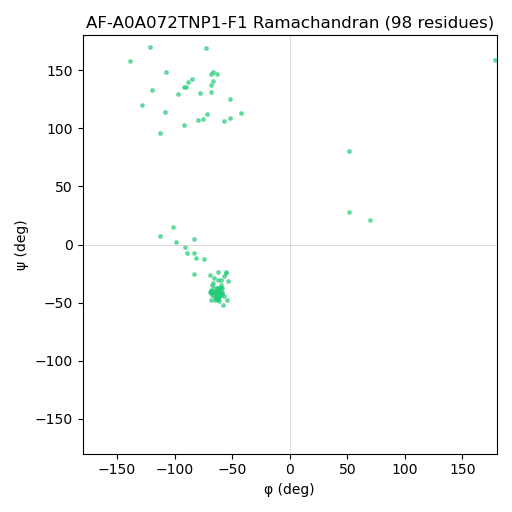5 SER A CA 1
ATOM 682 C C . SER A 1 85 ? -9.067 9.345 14.311 1.00 93.38 85 SER A C 1
ATOM 684 O O . SER A 1 85 ? -9.288 10.522 14.035 1.00 93.38 85 SER A O 1
ATOM 686 N N . VAL A 1 86 ? -8.996 8.386 13.377 1.00 90.56 86 VAL A N 1
ATOM 687 C CA . VAL A 1 86 ? -9.197 8.633 11.938 1.00 90.56 86 VAL A CA 1
ATOM 688 C C . VAL A 1 86 ? -10.621 9.116 11.658 1.00 90.56 86 VAL A C 1
ATOM 690 O O . VAL A 1 86 ? -10.807 10.087 10.933 1.00 90.56 86 VAL A O 1
ATOM 693 N N . ALA A 1 87 ? -11.631 8.473 12.249 1.00 91.69 87 ALA A N 1
ATOM 694 C CA . ALA A 1 87 ? -13.032 8.851 12.065 1.00 91.69 87 ALA A CA 1
ATOM 695 C C . ALA A 1 87 ? -13.360 10.235 12.649 1.00 91.69 87 ALA A C 1
ATOM 697 O O . ALA A 1 87 ? -14.263 10.910 12.156 1.00 91.69 87 ALA A O 1
ATOM 698 N N . SER A 1 88 ? -12.633 10.645 13.689 1.00 93.19 88 SER A N 1
ATOM 699 C CA . SER A 1 88 ? -12.823 11.927 14.372 1.00 93.19 88 SER A CA 1
ATOM 700 C C . SER A 1 88 ? -11.972 13.062 13.789 1.00 93.19 88 SER A C 1
ATOM 702 O O . SER A 1 88 ? -12.077 14.182 14.277 1.00 93.19 88 SER A O 1
ATOM 704 N N . ASP A 1 89 ? -11.138 12.782 12.776 1.00 88.94 89 ASP A N 1
ATOM 705 C CA . ASP A 1 89 ? -10.147 13.710 12.197 1.00 88.94 89 ASP A CA 1
ATOM 706 C C . ASP A 1 89 ? -9.231 14.364 13.254 1.00 88.94 89 ASP A C 1
ATOM 708 O O . ASP A 1 89 ? -8.725 15.472 13.090 1.00 88.94 89 ASP A O 1
ATOM 712 N N . ASP A 1 90 ? -9.018 13.668 14.377 1.00 85.12 90 ASP A N 1
ATOM 713 C CA . ASP A 1 90 ? -8.329 14.214 15.557 1.00 85.12 90 ASP A CA 1
ATOM 714 C C . ASP A 1 90 ? -6.797 14.124 15.425 1.00 85.12 90 ASP A C 1
ATOM 716 O O . ASP A 1 90 ? -6.059 14.663 16.242 1.00 85.12 90 ASP A O 1
ATOM 720 N N . GLY A 1 91 ? -6.310 13.445 14.377 1.00 78.19 91 GLY A N 1
ATOM 721 C CA . GLY A 1 91 ? -4.896 13.367 14.009 1.00 78.19 91 GLY A CA 1
ATOM 722 C C . GLY A 1 91 ? -3.977 12.957 15.165 1.00 78.19 91 GLY A C 1
ATOM 723 O O . GLY A 1 91 ? -3.303 13.796 15.755 1.00 78.19 91 GLY A O 1
ATOM 724 N N . ALA A 1 92 ? -3.884 11.660 15.471 1.00 82.62 92 ALA A N 1
ATOM 725 C CA . ALA A 1 92 ? -3.022 11.159 16.546 1.00 82.62 92 ALA A CA 1
ATOM 726 C C . ALA A 1 92 ? -1.772 10.416 16.034 1.00 82.62 92 ALA A C 1
ATOM 728 O O . ALA A 1 92 ? -1.795 9.737 15.008 1.00 82.62 92 ALA A O 1
ATOM 729 N N . PHE A 1 93 ? -0.673 10.508 16.792 1.00 86.81 93 PHE A N 1
ATOM 730 C CA . PHE A 1 93 ? 0.538 9.708 16.580 1.00 86.81 93 PHE A CA 1
ATOM 731 C C . PHE A 1 93 ? 0.545 8.489 17.507 1.00 86.81 93 PHE A C 1
ATOM 733 O O . PHE A 1 93 ? 0.404 8.623 18.723 1.00 86.81 93 PHE A O 1
ATOM 740 N N . PHE A 1 94 ? 0.778 7.306 16.939 1.00 84.44 94 PHE A N 1
ATOM 741 C CA . PHE A 1 94 ? 0.819 6.040 17.669 1.00 84.44 94 PHE A CA 1
ATOM 742 C C . PHE A 1 94 ? 2.194 5.380 17.524 1.00 84.44 94 PHE A C 1
ATOM 744 O O . PHE A 1 94 ? 2.716 5.258 16.418 1.00 84.44 94 PHE A O 1
ATOM 751 N N . PHE A 1 95 ? 2.765 4.911 18.634 1.00 84.56 95 PHE A N 1
ATOM 752 C CA . PHE A 1 95 ? 3.947 4.048 18.634 1.00 84.56 95 PHE A CA 1
ATOM 753 C C . PHE A 1 95 ? 3.512 2.640 19.036 1.00 84.56 95 PHE A C 1
ATOM 755 O O . PHE A 1 95 ? 3.062 2.433 20.163 1.00 84.56 95 PHE A O 1
ATOM 762 N N . LEU A 1 96 ? 3.619 1.679 18.117 1.00 81.94 96 LEU A N 1
ATOM 763 C CA . LEU A 1 96 ? 3.332 0.273 18.399 1.00 81.94 96 LEU A CA 1
ATOM 764 C C . LEU A 1 96 ? 4.611 -0.448 18.826 1.00 81.94 96 LEU A C 1
ATOM 766 O O . LEU A 1 96 ? 5.662 -0.296 18.205 1.00 81.94 96 LEU A O 1
ATOM 770 N N . TYR A 1 97 ? 4.499 -1.263 19.872 1.00 78.75 97 TYR A N 1
ATOM 771 C CA . TYR A 1 97 ? 5.563 -2.141 20.341 1.00 78.75 97 TYR A CA 1
ATOM 772 C C . TYR A 1 97 ? 5.013 -3.560 20.474 1.00 78.75 97 TYR A C 1
ATOM 774 O O . TYR A 1 97 ? 4.059 -3.781 21.215 1.00 78.75 97 TYR A O 1
ATOM 782 N N . GLY A 1 98 ? 5.596 -4.511 19.748 1.00 68.50 98 GLY A N 1
ATOM 783 C CA . GLY A 1 98 ? 5.169 -5.907 19.762 1.00 68.50 98 GLY A CA 1
ATOM 784 C C . GLY A 1 98 ? 5.994 -6.766 18.808 1.00 68.50 98 GLY A C 1
ATOM 785 O O . GLY A 1 98 ? 6.626 -6.246 17.888 1.00 68.50 98 GLY A O 1
ATOM 786 N N . TYR A 1 99 ? 6.003 -8.077 19.048 1.00 66.00 99 TYR A N 1
ATOM 787 C CA . TYR A 1 99 ? 6.439 -9.054 18.048 1.00 66.00 99 TYR A CA 1
ATOM 788 C C . TYR A 1 99 ? 5.255 -9.388 17.134 1.00 66.00 99 TYR A C 1
ATOM 790 O O . TYR A 1 99 ? 4.119 -9.421 17.608 1.00 66.00 99 TYR A O 1
ATOM 798 N N . GLY A 1 100 ? 5.547 -9.563 15.840 1.00 57.22 100 GLY A N 1
ATOM 799 C CA . GLY A 1 100 ? 4.562 -9.856 14.793 1.00 57.22 100 GLY A CA 1
ATOM 800 C C . GLY A 1 100 ? 3.824 -11.165 15.012 1.00 57.22 100 GLY A C 1
ATOM 801 O O . GLY A 1 100 ? 4.496 -12.149 15.399 1.00 57.22 100 GLY A O 1
#

Organism: Medicago truncatula (NCBI:txid3880)

pLDDT: mean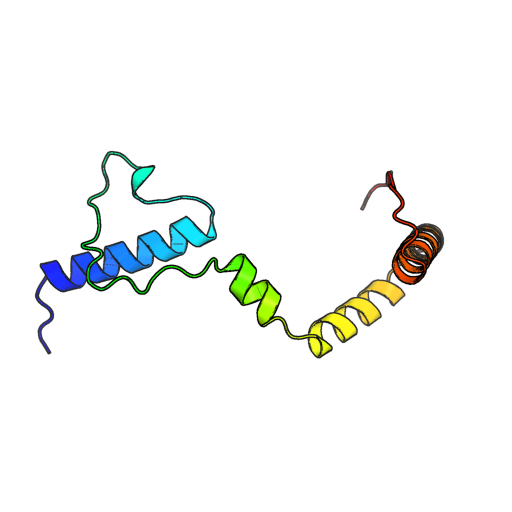 82.42, std 10.53, range [48.38, 94.75]

Solvent-accessible surface area (backbone atoms only — not comparable to full-atom values): 6383 Å² total; per-residue (Å²): 136,86,74,52,72,67,58,52,51,34,54,52,38,46,54,51,35,53,61,30,45,78,70,79,42,49,57,84,79,39,89,89,55,83,79,51,75,62,90,80,55,72,81,81,66,62,57,69,60,53,47,74,74,63,60,60,62,69,61,50,52,51,52,49,56,58,51,59,71,71,48,52,74,67,57,46,52,53,50,51,54,50,51,50,31,62,76,64,70,64,74,80,90,83,86,88,85,82,84,132

Sequence (100 aa):
LRIVDDDLKNLCLIEIEMMLQENGRSLTDFKSMPRPNTADMSTFTNKLIVDELNYNKDELEKTHADMLVMLNDEQRCVHGKIMESVASDDGAFFFLYGYG

Foldseek 3Di:
DDDDVLNVVLVVQLVVQVVQVVVVHGCVVPPPDDHHDCPPPDPDDNVVVVCVVDPDPVVVVVVVVVVQVVDDPVRNVVVVVVVVCVVVVVDDDDDDDDDD

Mean predicted aligned error: 11.26 Å

Secondary structure (DSSP, 8-state):
----HHHHHHHHHHHHHHHHHHTT--GGG-TTSPPP-GGG------HHHHHHHH--HHHHHHHHHHHHHH--HHHHHHHHHHHHHHHTT-----------